Protein AF-R7ZSG3-F1 (afdb_monomer_lite)

Sequence (151 aa):
MLSLQQAIEIKESILAYLKATFTFQDKKVHQAFYDFITDPQDGMFKGPFISLRLPFVKANPEEAANTPLVIKPSWPPYDHQVKAWHRLSTRDKKPQPTLITTGTGSGKTEPFLYPILDYCYENRNRFGMKVIILYPMNALAKLLLSVRNNE

Secondary structure (DSSP, 8-state):
---HHHHHHHHHHHHHHHHHH---SSHHHHHHHHHHHH-TTTSS---------PPPPBPPHHHHHT-S-SS--SSPPBHHHHHHHHHH--SSSPPPP------TTS-SSHHHHHHHHHHHHHTTT-TT-------SSHHHHHHHHTS----

Organism: NCBI:txid1232681

pLDDT: mean 85.91, std 12.73, range [32.53, 96.5]

Radius of gyration: 25.38 Å; chains: 1; bounding box: 58×38×70 Å

InterPro domains:
  IPR011545 DEAD/DEAH-box helicase domain [PF00270] (79-142)
  IPR027417 P-loop containing nucleoside triphosphate hydrolase [G3DSA:3.40.50.300] (74-148)
  IPR027417 P-loop containing nucleoside triphosphate hydrolase [SSF52540] (27-141)

Structure (mmCIF, N/CA/C/O backbone):
data_AF-R7ZSG3-F1
#
_entry.id   AF-R7ZSG3-F1
#
loop_
_atom_site.group_PDB
_atom_site.id
_atom_site.type_symbol
_atom_site.label_atom_id
_atom_site.label_alt_id
_atom_site.label_comp_id
_atom_site.label_asym_id
_atom_site.label_entity_id
_atom_site.label_seq_id
_atom_site.pdbx_PDB_ins_code
_atom_site.Cartn_x
_atom_site.Cartn_y
_atom_site.Cartn_z
_atom_site.occupancy
_atom_site.B_iso_or_equiv
_atom_site.auth_seq_id
_atom_site.auth_comp_id
_atom_site.auth_asym_id
_atom_site.auth_atom_id
_atom_site.pdbx_PDB_model_num
ATOM 1 N N . MET A 1 1 ? -5.440 6.726 11.975 1.00 67.31 1 MET A N 1
ATOM 2 C CA . MET A 1 1 ? -5.527 6.191 13.349 1.00 67.31 1 MET A CA 1
ATOM 3 C C . MET A 1 1 ? -5.401 7.373 14.277 1.00 67.31 1 MET A C 1
ATOM 5 O O . MET A 1 1 ? -4.576 8.230 13.992 1.00 67.31 1 MET A O 1
ATOM 9 N N . LEU A 1 2 ? -6.246 7.448 15.297 1.00 78.81 2 LEU A N 1
ATOM 10 C CA . LEU A 1 2 ? -6.176 8.503 16.305 1.00 78.81 2 LEU A CA 1
ATOM 11 C C . LEU A 1 2 ? -5.040 8.185 17.279 1.00 78.81 2 LEU A C 1
ATOM 13 O O . LEU A 1 2 ? -4.752 7.008 17.515 1.00 78.81 2 LEU A O 1
ATOM 17 N N . SER A 1 3 ? -4.403 9.211 17.841 1.00 87.44 3 SER A N 1
ATOM 18 C CA . SER A 1 3 ? -3.554 8.999 19.013 1.00 87.44 3 SER A CA 1
ATOM 19 C C . SER A 1 3 ? -4.406 8.476 20.174 1.00 87.44 3 SER A C 1
ATOM 21 O O . SER A 1 3 ? -5.622 8.682 20.206 1.00 87.44 3 SER A O 1
ATOM 23 N N . LEU A 1 4 ? -3.781 7.804 21.145 1.00 86.94 4 LEU A N 1
ATOM 24 C CA . LEU A 1 4 ? -4.496 7.327 22.333 1.00 86.94 4 LEU A CA 1
ATOM 25 C C . LEU A 1 4 ? -5.225 8.481 23.039 1.00 86.94 4 LEU A C 1
ATOM 27 O O . LEU A 1 4 ? -6.386 8.341 23.407 1.00 86.94 4 LEU A O 1
ATOM 31 N N . GLN A 1 5 ? -4.566 9.638 23.130 1.00 88.56 5 GLN A N 1
ATOM 32 C CA . GLN A 1 5 ? -5.136 10.857 23.691 1.00 88.56 5 GLN A CA 1
ATOM 33 C C . GLN A 1 5 ? -6.383 11.315 22.923 1.00 88.56 5 GLN A C 1
ATOM 35 O O . GLN A 1 5 ? -7.434 11.513 23.520 1.00 88.56 5 GLN A O 1
ATOM 40 N N . GLN A 1 6 ? -6.303 11.396 21.591 1.00 89.25 6 GLN A N 1
ATOM 41 C CA . GLN A 1 6 ? -7.444 11.779 20.753 1.00 89.25 6 GLN A CA 1
ATOM 42 C C . GLN A 1 6 ? -8.605 10.786 20.863 1.00 89.25 6 GLN A C 1
ATOM 44 O O . GLN A 1 6 ? -9.767 11.183 20.842 1.00 89.25 6 GLN A O 1
ATOM 49 N N . ALA A 1 7 ? -8.312 9.488 20.973 1.00 89.06 7 ALA A N 1
ATOM 50 C CA . ALA A 1 7 ? -9.342 8.469 21.144 1.00 89.06 7 ALA A CA 1
ATOM 51 C C . ALA A 1 7 ? -10.090 8.637 22.479 1.00 89.06 7 ALA A C 1
ATOM 53 O O . ALA A 1 7 ? -11.312 8.487 22.515 1.00 89.06 7 ALA A O 1
ATOM 54 N N . ILE A 1 8 ? -9.370 8.981 23.552 1.00 89.25 8 ILE A N 1
ATOM 55 C CA . ILE A 1 8 ? -9.961 9.289 24.860 1.00 89.25 8 ILE A CA 1
ATOM 56 C C . ILE A 1 8 ? -10.795 10.574 24.777 1.00 89.25 8 ILE A C 1
ATOM 58 O O . ILE A 1 8 ? -11.954 10.569 25.180 1.00 89.25 8 ILE A O 1
ATOM 62 N N . GLU A 1 9 ? -10.261 11.644 24.188 1.00 91.44 9 GLU A N 1
ATOM 63 C CA . GLU A 1 9 ? -10.974 12.922 24.038 1.00 91.44 9 GLU A CA 1
ATOM 64 C C . GLU A 1 9 ? -12.269 12.782 23.229 1.00 91.44 9 GLU A C 1
ATOM 66 O O . GLU A 1 9 ? -13.303 13.329 23.609 1.00 91.44 9 GLU A O 1
ATOM 71 N N . ILE A 1 10 ? -12.249 12.005 22.143 1.00 91.06 10 ILE A N 1
ATOM 72 C CA . ILE A 1 10 ? -13.446 11.735 21.336 1.00 91.06 10 ILE A CA 1
ATOM 73 C C . ILE A 1 10 ? -14.475 10.937 22.137 1.00 91.06 10 ILE A C 1
ATOM 75 O O . ILE A 1 10 ? -15.663 11.249 22.071 1.00 91.06 10 ILE A O 1
ATOM 79 N N . LYS A 1 11 ? -14.044 9.937 22.916 1.00 90.19 11 LYS A N 1
ATOM 80 C CA . LYS A 1 11 ? -14.946 9.195 23.806 1.00 90.19 11 LYS A CA 1
ATOM 81 C C . LYS A 1 11 ? -15.642 10.143 24.788 1.00 90.19 11 LYS A C 1
ATOM 83 O O . LYS A 1 11 ? -16.868 10.115 24.877 1.00 90.19 11 LYS A O 1
ATOM 88 N N . GLU A 1 12 ? -14.880 10.985 25.483 1.00 90.56 12 GLU A N 1
ATOM 89 C CA . GLU A 1 12 ? -15.423 11.942 26.456 1.00 90.56 12 GLU A CA 1
ATOM 90 C C . GLU A 1 12 ? -16.340 12.977 25.791 1.00 90.56 12 GLU A C 1
ATOM 92 O O . GLU A 1 12 ? -17.409 13.294 26.313 1.00 90.56 12 GLU A O 1
ATOM 97 N N . SER A 1 13 ? -15.983 13.454 24.596 1.00 92.50 13 SER A N 1
ATOM 98 C CA . SER A 1 13 ? -16.808 14.386 23.824 1.00 92.50 13 SER A CA 1
ATOM 99 C C . SER A 1 13 ? -18.153 13.772 23.419 1.00 92.50 13 SER A C 1
ATOM 101 O O . SER A 1 13 ? -19.196 14.405 23.594 1.00 92.50 13 SER A O 1
ATOM 103 N N . ILE A 1 14 ? -18.157 12.521 22.942 1.00 92.50 14 ILE A N 1
ATOM 104 C CA . ILE A 1 14 ? -19.393 11.805 22.596 1.00 92.50 14 ILE A CA 1
ATOM 105 C C . ILE A 1 14 ? -20.234 11.556 23.856 1.00 92.50 14 ILE A C 1
ATOM 107 O O . ILE A 1 14 ? -21.448 11.750 23.821 1.00 92.50 14 ILE A O 1
ATOM 111 N N . LEU A 1 15 ? -19.611 11.181 24.979 1.00 90.62 15 LEU A N 1
ATOM 112 C CA . LEU A 1 15 ? -20.301 11.028 26.266 1.00 90.62 15 LEU A CA 1
ATOM 113 C C . LEU A 1 15 ? -20.975 12.327 26.712 1.00 90.62 15 LEU A C 1
ATOM 115 O O . LEU A 1 15 ? -22.159 12.321 27.054 1.00 90.62 15 LEU A O 1
ATOM 119 N N . ALA A 1 16 ? -20.250 13.446 26.668 1.00 89.81 16 ALA A N 1
ATOM 120 C CA . ALA A 1 16 ? -20.784 14.758 27.016 1.00 89.81 16 ALA A CA 1
ATOM 121 C C . ALA A 1 16 ? -21.942 15.164 26.092 1.00 89.81 16 ALA A C 1
ATOM 123 O O . ALA A 1 16 ? -22.969 15.652 26.568 1.00 89.81 16 ALA A O 1
ATOM 124 N N . TYR A 1 17 ? -21.814 14.907 24.787 1.00 92.50 17 TYR A N 1
ATOM 125 C CA . TYR A 1 17 ? -22.873 15.161 23.813 1.00 92.50 17 TYR A CA 1
ATOM 126 C C . TYR A 1 17 ? -24.134 14.337 24.100 1.00 92.50 17 TYR A C 1
ATOM 128 O O . TYR A 1 17 ? -25.231 14.895 24.145 1.00 92.50 17 TYR A O 1
ATOM 136 N N . LEU A 1 18 ? -23.999 13.030 24.348 1.00 91.25 18 LEU A N 1
ATOM 137 C CA . LEU A 1 18 ? -25.135 12.168 24.691 1.00 91.25 18 LEU A CA 1
ATOM 138 C C . LEU A 1 18 ? -25.806 12.623 25.987 1.00 91.25 18 LEU A C 1
ATOM 140 O O . LEU A 1 18 ? -27.033 12.687 26.050 1.00 91.25 18 LEU A O 1
ATOM 144 N N . LYS A 1 19 ? -25.012 13.012 26.990 1.00 85.62 19 LYS A N 1
ATOM 145 C CA . LYS A 1 19 ? -25.518 13.532 28.264 1.00 85.62 19 LYS A CA 1
ATOM 146 C C . LYS A 1 19 ? -26.294 14.843 28.101 1.00 85.62 19 LYS A C 1
ATOM 148 O O . LYS A 1 19 ? -27.294 15.039 28.783 1.00 85.62 19 LYS A O 1
ATOM 153 N N . ALA A 1 20 ? -25.842 15.732 27.218 1.00 88.81 20 ALA A N 1
ATOM 154 C CA . ALA A 1 20 ? -26.529 16.990 26.929 1.00 88.81 20 ALA A CA 1
ATOM 155 C C . ALA A 1 20 ? -27.779 16.795 26.053 1.00 88.81 20 ALA A C 1
ATOM 157 O O . ALA A 1 20 ? -28.754 17.528 26.200 1.00 88.81 20 ALA A O 1
ATOM 158 N N . THR A 1 21 ? -27.757 15.808 25.153 1.00 91.00 21 THR A N 1
ATOM 159 C CA . THR A 1 21 ? -28.852 15.533 24.210 1.00 91.00 21 THR A CA 1
ATOM 160 C C . THR A 1 21 ? -30.017 14.815 24.891 1.00 91.00 21 THR A C 1
ATOM 162 O O . THR A 1 21 ? -31.175 15.173 24.680 1.00 91.00 21 THR A O 1
ATOM 165 N N . PHE A 1 22 ? -29.728 13.826 25.740 1.00 87.12 22 PHE A N 1
ATOM 166 C CA . PHE A 1 22 ? -30.741 13.056 26.459 1.00 87.12 22 PHE A CA 1
ATOM 167 C C . PHE A 1 22 ? -30.919 13.591 27.882 1.00 87.12 22 PHE A C 1
ATOM 169 O O . PHE A 1 22 ? -30.262 13.160 28.832 1.00 87.12 22 PHE A O 1
ATOM 176 N N . THR A 1 23 ? -31.840 14.544 28.030 1.00 83.75 23 THR A N 1
ATOM 177 C CA . THR A 1 23 ? -32.248 15.066 29.337 1.00 83.75 23 THR A CA 1
ATOM 178 C C . THR A 1 23 ? -33.440 14.269 29.870 1.00 83.75 23 THR A C 1
ATOM 180 O O . THR A 1 23 ? -34.480 14.164 29.226 1.00 83.75 23 THR A O 1
ATOM 183 N N . PHE A 1 24 ? -33.292 13.686 31.060 1.00 87.69 24 PHE A N 1
ATOM 184 C CA . PHE A 1 24 ? -34.357 12.943 31.736 1.00 87.69 24 PHE A CA 1
ATOM 185 C C . PHE A 1 24 ? -34.813 13.721 32.971 1.00 87.69 24 PHE A C 1
ATOM 187 O O . PHE A 1 24 ? -33.983 14.189 33.748 1.00 87.69 24 PHE A O 1
ATOM 194 N N . GLN A 1 25 ? -36.129 13.850 33.164 1.00 85.00 25 GLN A N 1
ATOM 195 C CA . GLN A 1 25 ? -36.690 14.464 34.376 1.00 85.00 25 GLN A CA 1
ATOM 196 C C . GLN A 1 25 ? -36.475 13.577 35.612 1.00 85.00 25 GLN A C 1
ATOM 198 O O . GLN A 1 25 ? -36.237 14.082 36.708 1.00 85.00 25 GLN A O 1
ATOM 203 N N . ASP A 1 26 ? -36.526 12.252 35.432 1.00 91.88 26 ASP A N 1
ATOM 204 C CA . ASP A 1 26 ? -36.250 11.283 36.489 1.00 91.88 26 ASP A CA 1
ATOM 205 C C . ASP A 1 26 ? -34.741 11.017 36.605 1.00 91.88 26 ASP A C 1
ATOM 207 O O . ASP A 1 26 ? -34.090 10.522 35.679 1.00 91.88 26 ASP A O 1
ATOM 211 N N . LYS A 1 27 ? -34.195 11.298 37.793 1.00 88.88 27 LYS A N 1
ATOM 212 C CA . LYS A 1 27 ? -32.792 11.042 38.137 1.00 88.88 27 LYS A CA 1
ATOM 213 C C . LYS A 1 27 ? -32.417 9.562 38.031 1.00 88.88 27 LYS A C 1
ATOM 215 O O . LYS A 1 27 ? -31.284 9.263 37.662 1.00 88.88 27 LYS A O 1
ATOM 220 N N . LYS A 1 28 ? -33.337 8.639 38.329 1.00 92.81 28 LYS A N 1
ATOM 221 C CA . LYS A 1 28 ? -33.085 7.192 38.239 1.00 92.81 28 LYS A CA 1
ATOM 222 C C . LYS A 1 28 ? -32.895 6.751 36.794 1.00 92.81 28 LYS A C 1
ATOM 224 O O . LYS A 1 28 ? -31.986 5.981 36.511 1.00 92.81 28 LYS A O 1
ATOM 229 N N . VAL A 1 29 ? -33.714 7.278 35.885 1.00 91.06 29 VAL A N 1
ATOM 230 C CA . VAL A 1 29 ? -33.612 6.979 34.450 1.00 91.06 29 VAL A CA 1
ATOM 231 C C . VAL A 1 29 ? -32.334 7.581 33.868 1.00 91.06 29 VAL A C 1
ATOM 233 O O . VAL A 1 29 ? -31.636 6.904 33.119 1.00 91.06 29 VAL A O 1
ATOM 236 N N . HIS A 1 30 ? -31.979 8.808 34.270 1.00 89.62 30 HIS A N 1
ATOM 237 C CA . HIS A 1 30 ? -30.709 9.425 33.877 1.00 89.62 30 HIS A CA 1
ATOM 238 C C . HIS A 1 30 ? -29.505 8.569 34.282 1.00 89.62 30 HIS A C 1
ATOM 240 O O . HIS A 1 30 ? -28.620 8.326 33.463 1.00 89.62 30 HIS A O 1
ATOM 246 N N . GLN A 1 31 ? -29.490 8.090 35.530 1.00 90.19 31 GLN A N 1
ATOM 247 C CA . GLN A 1 31 ? -28.402 7.260 36.033 1.00 90.19 31 GLN A CA 1
ATOM 248 C C . GLN A 1 31 ? -28.348 5.910 35.310 1.00 90.19 31 GLN A C 1
ATOM 250 O O . GLN A 1 31 ? -27.291 5.538 34.819 1.00 90.19 31 GLN A O 1
ATOM 255 N N . ALA A 1 32 ? -29.488 5.231 35.145 1.00 91.44 32 ALA A N 1
ATOM 256 C CA . ALA A 1 32 ? -29.549 3.947 34.447 1.00 91.44 32 ALA A CA 1
ATOM 257 C C . ALA A 1 32 ? -29.082 4.046 32.983 1.00 91.44 32 ALA A C 1
ATOM 259 O O . ALA A 1 32 ? -28.369 3.168 32.500 1.00 91.44 32 ALA A O 1
ATOM 260 N N . PHE A 1 33 ? -29.441 5.126 32.280 1.00 91.12 33 PHE A N 1
ATOM 261 C CA . PHE A 1 33 ? -28.946 5.388 30.928 1.00 91.12 33 PHE A CA 1
ATOM 262 C C . PHE A 1 33 ? -27.427 5.596 30.910 1.00 91.12 33 PHE A C 1
ATOM 264 O O . PHE A 1 33 ? -26.742 5.040 30.053 1.00 91.12 33 PHE A O 1
ATOM 271 N N . TYR A 1 34 ? -26.900 6.377 31.856 1.00 88.88 34 TYR A N 1
ATOM 272 C CA . TYR A 1 34 ? -25.468 6.647 31.939 1.00 88.88 34 TYR A CA 1
ATOM 273 C C . TYR A 1 34 ? -24.657 5.387 32.276 1.00 88.88 34 TYR A C 1
ATOM 275 O O . TYR A 1 34 ? -23.634 5.117 31.641 1.00 88.88 34 TYR A O 1
ATOM 283 N N . ASP A 1 35 ? -25.140 4.584 33.221 1.00 90.94 35 ASP A N 1
ATOM 284 C CA . ASP A 1 35 ? -24.514 3.319 33.604 1.00 90.94 35 ASP A CA 1
ATOM 285 C C . ASP A 1 35 ? -24.515 2.342 32.419 1.00 90.94 35 ASP A C 1
ATOM 287 O O . ASP A 1 35 ? -23.491 1.734 32.125 1.00 90.94 35 ASP A O 1
ATOM 291 N N . PHE A 1 36 ? -25.610 2.281 31.653 1.00 91.56 36 PHE A N 1
ATOM 292 C CA . PHE A 1 36 ? -25.691 1.450 30.451 1.00 91.56 36 PHE A CA 1
ATOM 293 C C . PHE A 1 36 ? -24.677 1.858 29.370 1.00 91.56 36 PHE A C 1
ATOM 295 O O . PHE A 1 36 ? -23.955 1.012 28.849 1.00 91.56 36 PHE A O 1
ATOM 302 N N . ILE A 1 37 ? -24.577 3.147 29.017 1.00 91.75 37 ILE A N 1
ATOM 303 C CA . ILE A 1 37 ? -23.652 3.582 27.951 1.00 91.75 37 ILE A CA 1
ATOM 304 C C . ILE A 1 37 ? -22.178 3.457 28.358 1.00 91.75 37 ILE A C 1
ATOM 306 O O . ILE A 1 37 ? -21.322 3.288 27.482 1.00 91.75 37 ILE A O 1
ATOM 310 N N . THR A 1 38 ? -21.881 3.556 29.659 1.00 90.06 38 THR A N 1
ATOM 311 C CA . THR A 1 38 ? -20.518 3.470 30.207 1.00 90.06 38 THR A CA 1
ATOM 312 C C . THR A 1 38 ? -20.126 2.072 30.672 1.00 90.06 38 THR A C 1
ATOM 314 O O . THR A 1 38 ? -18.964 1.885 31.043 1.00 90.06 38 THR A O 1
ATOM 317 N N . ASP A 1 39 ? -21.039 1.100 30.603 1.00 91.12 39 ASP A N 1
ATOM 318 C CA . ASP A 1 39 ? -20.775 -0.267 31.031 1.00 91.12 39 ASP A CA 1
ATOM 319 C C . ASP A 1 39 ? -19.521 -0.841 30.323 1.00 91.12 39 ASP A C 1
ATOM 321 O O . ASP A 1 39 ? -19.430 -0.809 29.088 1.00 91.12 39 ASP A O 1
ATOM 325 N N . PRO A 1 40 ? -18.525 -1.356 31.071 1.00 84.94 40 PRO A N 1
ATOM 326 C CA . PRO A 1 40 ? -17.279 -1.850 30.486 1.00 84.94 40 PRO A CA 1
ATOM 327 C C . PRO A 1 40 ? -17.442 -3.049 29.540 1.00 84.94 40 PRO A C 1
ATOM 329 O O . PRO A 1 40 ? -16.597 -3.239 28.663 1.00 84.94 40 PRO A O 1
ATOM 332 N N . GLN A 1 41 ? -18.479 -3.873 29.721 1.00 84.38 41 GLN A N 1
ATOM 333 C CA . GLN A 1 41 ? -18.689 -5.111 28.965 1.00 84.38 41 GLN A CA 1
ATOM 334 C C . GLN A 1 41 ? -19.748 -4.974 27.879 1.00 84.38 41 GLN A C 1
ATOM 336 O O . GLN A 1 41 ? -19.492 -5.386 26.748 1.00 84.38 41 GLN A O 1
ATOM 341 N N . ASP A 1 42 ? -20.873 -4.331 28.173 1.00 86.56 42 ASP A N 1
ATOM 342 C CA . ASP A 1 42 ? -22.056 -4.207 27.316 1.00 86.56 42 ASP A CA 1
ATOM 343 C C . ASP A 1 42 ? -22.305 -2.772 26.836 1.00 86.56 42 ASP A C 1
ATOM 345 O O . ASP A 1 42 ? -23.050 -2.561 25.879 1.00 86.56 42 ASP A O 1
ATOM 349 N N . GLY A 1 43 ? -21.584 -1.795 27.385 1.00 86.69 43 GLY A N 1
ATOM 350 C CA . GLY A 1 43 ? -21.751 -0.387 27.044 1.00 86.69 43 GLY A CA 1
ATOM 351 C C . GLY A 1 43 ? -21.231 -0.012 25.660 1.00 86.69 43 GLY A C 1
ATOM 352 O O . GLY A 1 43 ? -20.622 -0.810 24.934 1.00 86.69 43 GLY A O 1
ATOM 353 N N . MET A 1 44 ? -21.470 1.243 25.279 1.00 88.94 44 MET A N 1
ATOM 354 C CA . MET A 1 44 ? -21.234 1.734 23.918 1.00 88.94 44 MET A CA 1
ATOM 355 C C . MET A 1 44 ? -19.740 1.809 23.565 1.00 88.94 44 MET A C 1
ATOM 357 O O . MET A 1 44 ? -19.361 1.678 22.400 1.00 88.94 44 MET A O 1
ATOM 361 N N . PHE A 1 45 ? -18.874 2.005 24.563 1.00 88.38 45 PHE A N 1
ATOM 362 C CA . PHE A 1 45 ? -17.440 2.210 24.365 1.00 88.38 45 PHE A CA 1
ATOM 363 C C . PHE A 1 45 ? -16.626 1.017 24.867 1.00 88.38 45 PHE A C 1
ATOM 365 O O . PHE A 1 45 ? -16.351 0.905 26.056 1.00 88.38 45 PHE A O 1
ATOM 372 N N . LYS A 1 46 ? -16.128 0.180 23.951 1.00 83.50 46 LYS A N 1
ATOM 373 C CA . LYS A 1 46 ? -15.257 -0.969 24.284 1.00 83.50 46 LYS A CA 1
ATOM 374 C C . LYS A 1 46 ? -13.780 -0.605 24.520 1.00 83.50 46 LYS A C 1
ATOM 376 O O . LYS A 1 46 ? -12.956 -1.475 24.773 1.00 83.50 46 LYS A O 1
ATOM 381 N N . GLY A 1 47 ? -13.443 0.683 24.446 1.00 75.69 47 GLY A N 1
ATOM 382 C CA . GLY A 1 47 ? -12.088 1.199 24.639 1.00 75.69 47 GLY A CA 1
ATOM 383 C C . GLY A 1 47 ? -11.305 1.410 23.336 1.00 75.69 47 GLY A C 1
ATOM 384 O O . GLY A 1 47 ? -11.759 1.041 22.249 1.00 75.69 47 GLY A O 1
ATOM 385 N N . PRO A 1 48 ? -10.136 2.067 23.424 1.00 79.50 48 PRO A N 1
ATOM 386 C CA . PRO A 1 48 ? -9.297 2.314 22.264 1.00 79.50 48 PRO A CA 1
ATOM 387 C C . PRO A 1 48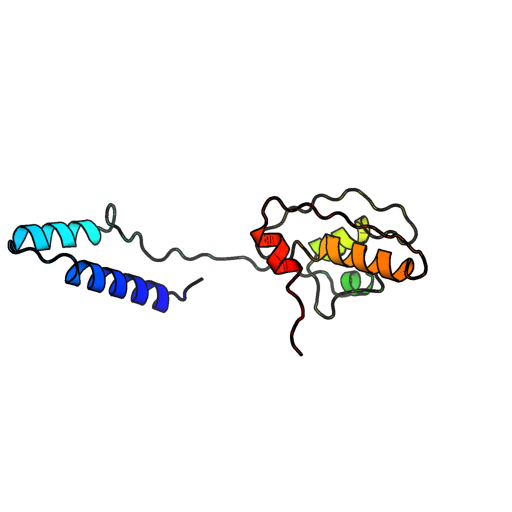 ? -8.577 1.026 21.853 1.00 79.50 48 PRO A C 1
ATOM 389 O O . PRO A 1 48 ? -7.688 0.540 22.549 1.00 79.50 48 PRO A O 1
ATOM 392 N N . PHE A 1 49 ? -8.929 0.481 20.690 1.00 82.06 49 PHE A N 1
ATOM 393 C CA . PHE A 1 49 ? -8.175 -0.621 20.098 1.00 82.06 49 PHE A CA 1
ATOM 394 C C . PHE A 1 49 ? -6.847 -0.108 19.539 1.00 82.06 49 PHE A C 1
ATOM 396 O O . PHE A 1 49 ? -6.814 0.775 18.676 1.00 82.06 49 PHE A O 1
ATOM 403 N N . ILE A 1 50 ? -5.740 -0.685 20.005 1.00 81.12 50 ILE A N 1
ATOM 404 C CA . ILE A 1 50 ? -4.409 -0.384 19.480 1.00 81.12 50 ILE A CA 1
ATOM 405 C C . ILE A 1 50 ? -4.193 -1.225 18.224 1.00 81.12 50 ILE A C 1
ATOM 407 O O . ILE A 1 50 ? -4.188 -2.453 18.269 1.00 81.12 50 ILE A O 1
ATOM 411 N N . SER A 1 51 ? -3.987 -0.561 17.089 1.00 78.25 51 SER A N 1
ATOM 412 C CA . SER A 1 51 ? -3.583 -1.232 15.856 1.00 78.25 51 SER A CA 1
ATOM 413 C C . SER A 1 51 ? -2.076 -1.092 15.678 1.00 78.25 51 SER A C 1
ATOM 415 O O . SER A 1 51 ? -1.574 -0.026 15.326 1.00 78.25 51 SER A O 1
ATOM 417 N N . LEU A 1 52 ? -1.353 -2.185 15.913 1.00 80.19 52 LEU A N 1
ATOM 418 C CA . LEU A 1 52 ? 0.061 -2.293 15.571 1.00 80.19 52 LEU A CA 1
ATOM 419 C C . LEU A 1 52 ? 0.174 -2.788 14.129 1.00 80.19 52 LEU A C 1
ATOM 421 O O . LEU A 1 52 ? -0.336 -3.854 13.785 1.00 80.19 52 LEU A O 1
ATOM 425 N N . ARG A 1 53 ? 0.830 -2.007 13.267 1.00 73.56 53 ARG A N 1
ATOM 426 C CA . ARG A 1 53 ? 1.174 -2.436 11.908 1.00 73.56 53 ARG A CA 1
ATOM 427 C C . ARG A 1 53 ? 2.673 -2.636 11.826 1.00 73.56 53 ARG A C 1
ATOM 429 O O . ARG A 1 53 ? 3.431 -1.712 12.103 1.00 73.56 53 ARG A O 1
ATOM 436 N N . LEU A 1 54 ? 3.087 -3.830 11.419 1.00 77.50 54 LEU A N 1
ATOM 437 C CA . LEU A 1 54 ? 4.480 -4.066 11.072 1.00 77.50 54 LEU A CA 1
ATOM 438 C C . LEU A 1 54 ? 4.815 -3.286 9.793 1.00 77.50 54 LEU A C 1
ATOM 440 O O . LEU A 1 54 ? 3.993 -3.258 8.868 1.00 77.50 54 LEU A O 1
ATOM 444 N N . PRO A 1 55 ? 5.993 -2.643 9.724 1.00 82.44 55 PRO A N 1
ATOM 445 C CA . PRO A 1 55 ? 6.433 -1.997 8.500 1.00 82.44 55 PRO A CA 1
ATOM 446 C C . PRO A 1 55 ? 6.590 -3.042 7.392 1.00 82.44 55 PRO A C 1
ATOM 448 O O . PRO A 1 55 ? 7.019 -4.171 7.631 1.00 82.44 55 PRO A O 1
ATOM 451 N N . PHE A 1 56 ? 6.251 -2.662 6.162 1.00 87.62 56 PHE A N 1
ATOM 452 C CA . PHE A 1 56 ? 6.490 -3.520 5.005 1.00 87.62 56 PHE A CA 1
ATOM 453 C C . PHE A 1 56 ? 7.994 -3.673 4.750 1.00 87.62 56 PHE A C 1
ATOM 455 O O . PHE A 1 56 ? 8.775 -2.744 4.966 1.00 87.62 56 PHE A O 1
ATOM 462 N N . VAL A 1 57 ? 8.389 -4.848 4.255 1.00 90.19 57 VAL A N 1
ATOM 463 C CA . VAL A 1 57 ? 9.785 -5.167 3.939 1.00 90.19 57 VAL A CA 1
ATOM 464 C C . VAL A 1 57 ? 10.260 -4.283 2.785 1.00 90.19 57 VAL A C 1
ATOM 466 O O . VAL A 1 57 ? 9.693 -4.316 1.689 1.00 90.19 57 VAL A O 1
ATOM 469 N N . LYS A 1 58 ? 11.284 -3.466 3.043 1.00 92.62 58 LYS A N 1
ATOM 470 C CA . LYS A 1 58 ? 11.970 -2.678 2.011 1.00 92.62 58 LYS A CA 1
ATOM 471 C C . LYS A 1 58 ? 12.776 -3.612 1.112 1.00 92.62 58 LYS A C 1
ATOM 473 O O . LYS A 1 58 ? 13.307 -4.607 1.598 1.00 92.62 58 LYS A O 1
ATOM 478 N N . ALA A 1 59 ? 12.858 -3.294 -0.174 1.00 92.44 59 ALA A N 1
ATOM 479 C CA . ALA A 1 59 ? 13.725 -4.035 -1.079 1.00 92.44 59 ALA A CA 1
ATOM 480 C C . ALA A 1 59 ? 15.198 -3.843 -0.691 1.00 92.44 59 ALA A C 1
ATOM 482 O O . ALA A 1 59 ? 15.571 -2.799 -0.141 1.00 92.44 59 ALA A O 1
ATOM 483 N N . ASN A 1 60 ? 16.034 -4.830 -1.010 1.00 92.44 60 ASN A N 1
ATOM 484 C CA . ASN A 1 60 ? 17.481 -4.662 -0.942 1.00 92.44 60 ASN A CA 1
ATOM 485 C C . ASN A 1 60 ? 17.892 -3.487 -1.863 1.00 92.44 60 ASN A C 1
ATOM 487 O O . ASN A 1 60 ? 17.440 -3.452 -3.011 1.00 92.44 60 ASN A O 1
ATOM 491 N N . PRO A 1 61 ? 18.721 -2.524 -1.403 1.00 89.56 61 PRO A N 1
ATOM 492 C CA . PRO A 1 61 ? 19.210 -1.427 -2.239 1.00 89.56 61 PRO A CA 1
ATOM 493 C C . PRO A 1 61 ? 19.814 -1.873 -3.576 1.00 89.56 61 PRO A C 1
ATOM 495 O O . PRO A 1 61 ? 19.600 -1.204 -4.585 1.00 89.56 61 PRO A O 1
ATOM 498 N N . GLU A 1 62 ? 20.520 -3.005 -3.603 1.00 89.75 62 GLU A N 1
ATOM 499 C CA . GLU A 1 62 ? 21.115 -3.547 -4.830 1.00 89.75 62 GLU A CA 1
ATOM 500 C C . GLU A 1 62 ? 20.044 -4.028 -5.820 1.00 89.75 62 GLU A C 1
ATOM 502 O O . GLU A 1 62 ? 20.068 -3.669 -6.995 1.00 89.75 62 GLU A O 1
ATOM 507 N N . GLU A 1 63 ? 19.046 -4.774 -5.342 1.00 87.62 63 GLU A N 1
ATOM 508 C CA . GLU A 1 63 ? 17.925 -5.230 -6.172 1.00 87.62 63 GLU A CA 1
ATOM 509 C C . GLU A 1 63 ? 17.075 -4.053 -6.664 1.00 87.62 63 GLU A C 1
ATOM 511 O O . GLU A 1 63 ? 16.661 -4.023 -7.821 1.00 87.62 63 GLU A O 1
ATOM 516 N N . ALA A 1 64 ? 16.849 -3.048 -5.813 1.00 88.00 64 ALA A N 1
ATOM 517 C CA . ALA A 1 64 ? 16.142 -1.824 -6.184 1.00 88.00 64 ALA A CA 1
ATOM 518 C C . ALA A 1 64 ? 16.898 -1.020 -7.260 1.00 88.00 64 ALA A C 1
ATOM 520 O O . ALA A 1 64 ? 16.277 -0.440 -8.161 1.00 88.00 64 ALA A O 1
ATOM 521 N N . ALA A 1 65 ? 18.232 -0.993 -7.192 1.00 87.25 65 ALA A N 1
ATOM 522 C CA . ALA A 1 65 ? 19.072 -0.370 -8.208 1.00 87.25 65 ALA A CA 1
ATOM 523 C C . ALA A 1 65 ? 19.009 -1.134 -9.540 1.00 87.25 65 ALA A C 1
ATOM 525 O O . ALA A 1 65 ? 18.822 -0.500 -10.581 1.00 87.25 65 ALA A O 1
ATOM 526 N N . ASN A 1 66 ? 19.064 -2.469 -9.485 1.00 88.94 66 ASN A N 1
ATOM 527 C CA . ASN A 1 66 ? 19.076 -3.387 -10.631 1.00 88.94 66 ASN A CA 1
ATOM 528 C C . ASN A 1 66 ? 17.672 -3.733 -11.166 1.00 88.94 66 ASN A C 1
ATOM 530 O O . ASN A 1 66 ? 17.440 -4.804 -11.734 1.00 88.94 66 ASN A O 1
ATOM 534 N N . THR A 1 67 ? 16.714 -2.821 -11.000 1.00 90.56 67 THR A N 1
ATOM 535 C CA . THR A 1 67 ? 15.355 -2.998 -11.516 1.00 90.56 67 THR A CA 1
ATOM 536 C C . THR A 1 67 ? 15.328 -2.920 -13.045 1.00 90.56 67 THR A C 1
ATOM 538 O O . THR A 1 67 ? 16.036 -2.110 -13.642 1.00 90.56 67 THR A O 1
ATOM 541 N N . PRO A 1 68 ? 14.476 -3.711 -13.722 1.00 91.81 68 PRO A N 1
ATOM 542 C CA . PRO A 1 68 ? 14.445 -3.779 -15.184 1.00 91.81 68 PRO A CA 1
ATOM 543 C C . PRO A 1 68 ? 13.643 -2.628 -15.819 1.00 91.81 68 PRO A C 1
ATOM 545 O O . PRO A 1 68 ? 13.126 -2.794 -16.922 1.00 91.81 68 PRO A O 1
ATOM 548 N N . LEU A 1 69 ? 13.481 -1.500 -15.117 1.00 92.81 69 LEU A N 1
ATOM 549 C CA . LEU A 1 69 ? 12.657 -0.354 -15.513 1.00 92.81 69 LEU A CA 1
ATOM 550 C C . LEU A 1 69 ? 13.532 0.904 -15.649 1.00 92.81 69 LEU A C 1
ATOM 552 O O . LEU A 1 69 ? 14.412 1.139 -14.824 1.00 92.81 69 LEU A O 1
ATOM 556 N N . VAL A 1 70 ? 13.294 1.718 -16.681 1.00 92.19 70 VAL A N 1
ATOM 557 C CA . VAL A 1 70 ? 13.873 3.069 -16.836 1.00 92.19 70 VAL A CA 1
ATOM 558 C C . VAL A 1 70 ? 13.046 4.045 -16.016 1.00 92.19 70 VAL A C 1
ATOM 560 O O . VAL A 1 70 ? 13.605 4.836 -15.255 1.00 92.19 70 VAL A O 1
ATOM 563 N N . ILE A 1 71 ? 11.716 3.965 -16.120 1.00 91.19 71 ILE A N 1
ATOM 564 C CA . ILE A 1 71 ? 10.826 4.734 -15.250 1.00 91.19 71 ILE A CA 1
ATOM 565 C C . ILE A 1 71 ? 10.698 4.003 -13.915 1.00 91.19 71 ILE A C 1
ATOM 567 O O . ILE A 1 71 ? 10.039 2.969 -13.814 1.00 91.19 71 ILE A O 1
ATOM 571 N N . LYS A 1 72 ? 11.311 4.570 -12.875 1.00 88.19 72 LYS A N 1
ATOM 572 C CA . LYS A 1 72 ? 11.306 4.031 -11.509 1.00 88.19 72 LYS A CA 1
ATOM 573 C C . LYS A 1 72 ? 11.049 5.128 -10.466 1.00 88.19 72 LYS A C 1
ATOM 575 O O . LYS A 1 72 ? 11.274 6.303 -10.765 1.00 88.19 72 LYS A O 1
ATOM 580 N N . PRO A 1 73 ? 10.540 4.788 -9.266 1.00 89.06 73 PRO A N 1
ATOM 581 C CA . PRO A 1 73 ? 10.321 5.774 -8.211 1.00 89.06 73 PRO A CA 1
ATOM 582 C C . PRO A 1 73 ? 11.629 6.415 -7.744 1.00 89.06 73 PRO A C 1
ATOM 584 O O . PRO A 1 73 ? 12.686 5.788 -7.767 1.00 89.06 73 PRO A O 1
ATOM 587 N N . SER A 1 74 ? 11.535 7.653 -7.254 1.00 88.88 74 SER A N 1
ATOM 588 C CA . SER A 1 74 ? 12.646 8.343 -6.585 1.00 88.88 74 SER A CA 1
ATOM 589 C C . SER A 1 74 ? 12.827 7.919 -5.122 1.00 88.88 74 SER A C 1
ATOM 591 O O . SER A 1 74 ? 13.824 8.270 -4.498 1.00 88.88 74 SER A O 1
ATOM 593 N N . TRP A 1 75 ? 11.872 7.172 -4.564 1.00 89.69 75 TRP A N 1
ATOM 594 C CA . TRP A 1 75 ? 11.910 6.656 -3.199 1.00 89.69 75 TRP A CA 1
ATOM 595 C C . TRP A 1 75 ? 12.287 5.167 -3.157 1.00 89.69 75 TRP A C 1
ATOM 597 O O . TRP A 1 75 ? 12.052 4.446 -4.131 1.00 89.69 75 TRP A O 1
ATOM 607 N N . PRO A 1 76 ? 12.823 4.670 -2.022 1.00 90.88 76 PRO A N 1
ATOM 608 C CA . PRO A 1 76 ? 13.135 3.254 -1.861 1.00 90.88 76 PRO A CA 1
ATOM 609 C C . PRO A 1 76 ? 11.871 2.386 -1.970 1.00 90.88 76 PRO A C 1
ATOM 611 O O . PRO A 1 76 ? 10.927 2.602 -1.201 1.00 90.88 76 PRO A O 1
ATOM 614 N N . PRO A 1 77 ? 11.834 1.403 -2.882 1.00 94.38 77 PRO A N 1
ATOM 615 C CA . PRO A 1 77 ? 10.670 0.550 -3.053 1.00 94.38 77 PRO A CA 1
ATOM 616 C C . PRO A 1 77 ? 10.585 -0.552 -1.997 1.00 94.38 77 PRO A C 1
ATOM 618 O O . PRO A 1 77 ? 11.564 -0.912 -1.334 1.00 94.38 77 PRO A O 1
ATOM 621 N N . TYR A 1 78 ? 9.396 -1.134 -1.872 1.00 95.06 78 TYR A N 1
ATOM 622 C CA . TYR A 1 78 ? 9.213 -2.358 -1.099 1.00 95.06 78 TYR A CA 1
ATOM 623 C C . TYR A 1 78 ? 9.628 -3.594 -1.900 1.00 95.06 78 TYR A C 1
ATOM 625 O O . TYR A 1 78 ? 9.529 -3.626 -3.126 1.00 95.06 78 TYR A O 1
ATOM 633 N N . ASP A 1 79 ? 10.023 -4.647 -1.189 1.00 94.62 79 ASP A N 1
ATOM 634 C CA . ASP A 1 79 ? 10.472 -5.920 -1.764 1.00 94.62 79 ASP A CA 1
ATOM 635 C C . ASP A 1 79 ? 9.444 -6.509 -2.752 1.00 94.62 79 ASP A C 1
ATOM 637 O O . ASP A 1 79 ? 9.769 -6.870 -3.883 1.00 94.62 79 ASP A O 1
ATOM 641 N N . HIS A 1 80 ? 8.160 -6.496 -2.379 1.00 95.00 80 HIS A N 1
ATOM 642 C CA . HIS A 1 80 ? 7.084 -6.986 -3.244 1.00 95.00 80 HIS A CA 1
ATOM 643 C C . HIS A 1 80 ? 6.919 -6.175 -4.542 1.00 95.00 80 HIS A C 1
ATOM 645 O O . HIS A 1 80 ? 6.467 -6.728 -5.545 1.00 95.00 80 HIS A O 1
ATOM 651 N N . GLN A 1 81 ? 7.271 -4.883 -4.537 1.00 96.00 81 GLN A N 1
ATOM 652 C CA . GLN A 1 81 ? 7.205 -4.022 -5.722 1.00 96.00 81 GLN A CA 1
ATOM 653 C C . GLN A 1 81 ? 8.313 -4.404 -6.700 1.00 96.00 81 GLN A C 1
ATOM 655 O O . GLN A 1 81 ? 8.023 -4.684 -7.860 1.00 96.00 81 GLN A O 1
ATOM 660 N N . VAL A 1 82 ? 9.552 -4.531 -6.213 1.00 95.81 82 VAL A N 1
ATOM 661 C CA . VAL A 1 82 ? 10.708 -4.950 -7.025 1.00 95.81 82 VAL A CA 1
ATOM 662 C C . VAL A 1 82 ? 10.483 -6.335 -7.631 1.00 95.81 82 VAL A C 1
ATOM 664 O O . VAL A 1 82 ? 10.620 -6.511 -8.844 1.00 95.81 82 VAL A O 1
ATOM 667 N N . LYS A 1 83 ? 10.021 -7.302 -6.830 1.00 95.06 83 LYS A N 1
ATOM 668 C CA . LYS A 1 83 ? 9.663 -8.646 -7.318 1.00 95.06 83 LYS A CA 1
ATOM 669 C C . LYS A 1 83 ? 8.605 -8.602 -8.421 1.00 95.06 83 LYS A C 1
ATOM 671 O O . LYS A 1 83 ? 8.72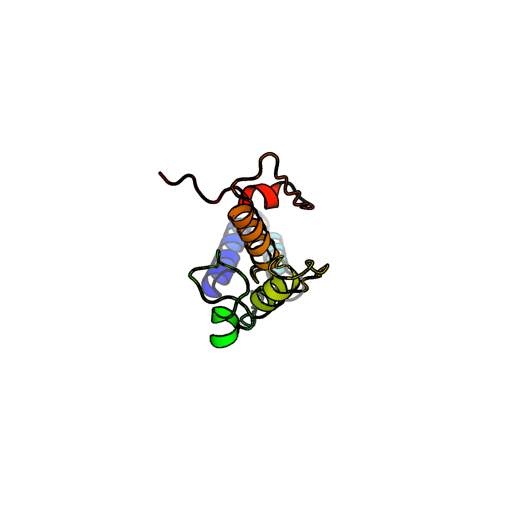9 -9.308 -9.423 1.00 95.06 83 LYS A O 1
ATOM 676 N N . ALA A 1 84 ? 7.578 -7.767 -8.266 1.00 96.12 84 ALA A N 1
ATOM 677 C CA . ALA A 1 84 ? 6.552 -7.601 -9.287 1.00 96.12 84 ALA A CA 1
ATOM 678 C C . ALA A 1 84 ? 7.112 -6.962 -10.565 1.00 96.12 84 ALA A C 1
ATOM 680 O O . ALA A 1 84 ? 6.811 -7.447 -11.653 1.00 96.12 84 ALA A O 1
ATOM 681 N N . TRP A 1 85 ? 7.973 -5.949 -10.459 1.00 96.25 85 TRP A N 1
ATOM 682 C CA . TRP A 1 85 ? 8.604 -5.309 -11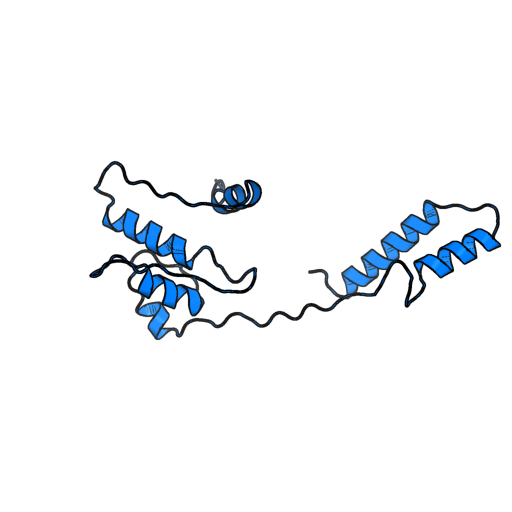.616 1.00 96.25 85 TRP A CA 1
ATOM 683 C C . TRP A 1 85 ? 9.479 -6.271 -12.409 1.00 96.25 85 TRP A C 1
ATOM 685 O O . TRP A 1 85 ? 9.397 -6.293 -13.636 1.00 96.25 85 TRP A O 1
ATOM 695 N N . HIS A 1 86 ? 10.237 -7.139 -11.732 1.00 94.69 86 HIS A N 1
ATOM 696 C CA . HIS A 1 86 ? 10.956 -8.207 -12.419 1.00 94.69 86 HIS A CA 1
ATOM 697 C C . HIS A 1 86 ? 10.014 -9.131 -13.183 1.00 94.69 86 HIS A C 1
ATOM 699 O O . HIS A 1 86 ? 10.357 -9.544 -14.282 1.00 94.69 86 HIS A O 1
ATOM 705 N N . ARG A 1 87 ? 8.830 -9.462 -12.667 1.00 95.81 87 ARG A N 1
ATOM 706 C CA . ARG A 1 87 ? 7.888 -10.358 -13.361 1.00 95.81 87 ARG A CA 1
ATOM 707 C C . ARG A 1 87 ? 7.118 -9.681 -14.494 1.00 95.81 87 ARG A C 1
ATOM 709 O O . ARG A 1 87 ? 6.866 -10.320 -15.514 1.00 95.81 87 ARG A O 1
ATOM 716 N N . LEU A 1 88 ? 6.731 -8.425 -14.294 1.00 96.25 88 LEU A N 1
ATOM 717 C CA . LEU A 1 88 ? 5.840 -7.664 -15.171 1.00 96.25 88 LEU A CA 1
ATOM 718 C C . LEU A 1 88 ? 6.576 -6.842 -16.231 1.00 96.25 88 LEU A C 1
ATOM 720 O O . LEU A 1 88 ? 5.933 -6.386 -17.172 1.00 96.25 88 LEU A O 1
ATOM 724 N N . SER A 1 89 ? 7.892 -6.650 -16.101 1.00 94.19 89 SER A N 1
ATOM 725 C CA . SER A 1 89 ? 8.676 -5.974 -17.133 1.00 94.19 89 SER A CA 1
ATOM 726 C C . SER A 1 89 ? 8.598 -6.725 -18.462 1.00 94.19 89 SER A C 1
ATOM 728 O O . SER A 1 89 ? 8.647 -7.957 -18.521 1.00 94.19 89 SER A O 1
ATOM 730 N N . THR A 1 90 ? 8.474 -5.943 -19.528 1.00 91.56 90 THR A N 1
ATOM 731 C CA . THR A 1 90 ? 8.458 -6.389 -20.923 1.00 91.56 90 THR A CA 1
ATOM 732 C C . THR A 1 90 ? 9.834 -6.304 -21.577 1.00 91.56 90 THR A C 1
ATOM 734 O O . THR A 1 90 ? 9.951 -6.582 -22.770 1.00 91.56 90 THR A O 1
ATOM 737 N N . ARG A 1 91 ? 10.866 -5.869 -20.843 1.00 87.00 91 ARG A N 1
ATOM 738 C CA . ARG A 1 91 ? 12.230 -5.808 -21.370 1.00 87.00 91 ARG A CA 1
ATOM 739 C C . ARG A 1 91 ? 12.824 -7.196 -21.458 1.00 87.00 91 ARG A C 1
ATOM 741 O O . ARG A 1 91 ? 12.792 -7.943 -20.482 1.00 87.00 91 ARG A O 1
ATOM 748 N N . ASP A 1 92 ? 13.325 -7.527 -22.642 1.00 85.69 92 ASP A N 1
ATOM 749 C CA . ASP A 1 92 ? 14.048 -8.765 -22.947 1.00 85.69 92 ASP A CA 1
ATOM 750 C C . ASP A 1 92 ? 13.266 -10.061 -22.667 1.00 85.69 92 ASP A C 1
ATOM 752 O O . ASP A 1 92 ? 13.808 -11.162 -22.760 1.00 85.69 92 ASP A O 1
ATOM 756 N N . LYS A 1 93 ? 11.969 -9.957 -22.340 1.00 91.19 93 LYS A N 1
ATOM 757 C CA . LYS A 1 93 ? 11.097 -11.100 -22.070 1.00 91.19 93 LYS A CA 1
ATOM 758 C C . LYS A 1 93 ? 9.615 -10.768 -22.167 1.00 91.19 93 LYS A C 1
ATOM 760 O O . LYS A 1 93 ? 9.180 -9.621 -22.104 1.00 91.19 93 LYS A O 1
ATOM 765 N N . LYS A 1 94 ? 8.816 -11.833 -22.224 1.00 93.50 94 LYS A N 1
ATOM 766 C CA . LYS A 1 94 ? 7.363 -11.761 -22.078 1.00 93.50 94 LYS A CA 1
ATOM 767 C C . LYS A 1 94 ? 6.989 -11.532 -20.600 1.00 93.50 94 LYS A C 1
ATOM 769 O O . LYS A 1 94 ? 7.476 -12.280 -19.746 1.00 93.50 94 LYS A O 1
ATOM 774 N N . PRO A 1 95 ? 6.107 -10.563 -20.287 1.00 95.31 95 PRO A N 1
ATOM 775 C CA . PRO A 1 95 ? 5.659 -10.323 -18.920 1.00 95.31 95 PRO A CA 1
ATOM 776 C C . PRO A 1 95 ? 4.848 -11.514 -18.398 1.00 95.31 95 PRO A C 1
ATOM 778 O O . PRO A 1 95 ? 4.100 -12.158 -19.141 1.00 95.31 95 PRO A O 1
ATOM 781 N N . GLN A 1 96 ? 4.995 -11.811 -17.109 1.00 96.50 96 GLN A N 1
ATOM 782 C CA . GLN A 1 96 ? 4.351 -12.953 -16.461 1.00 96.50 96 GLN A CA 1
ATOM 783 C C . GLN A 1 96 ? 3.107 -12.512 -15.673 1.00 96.50 96 GLN A C 1
ATOM 785 O O . GLN A 1 96 ? 3.195 -11.545 -14.906 1.00 96.50 96 GLN A O 1
ATOM 790 N N . PRO A 1 97 ? 1.972 -13.237 -15.770 1.00 96.06 97 PRO A N 1
ATOM 791 C CA . PRO A 1 97 ? 0.824 -13.018 -14.892 1.00 96.06 97 PRO A CA 1
ATOM 792 C C . PRO A 1 97 ? 1.263 -13.020 -13.426 1.00 96.06 97 PRO A C 1
ATOM 794 O O . PRO A 1 97 ? 1.998 -13.910 -12.991 1.00 96.06 97 PRO A O 1
ATOM 797 N N . THR A 1 98 ? 0.874 -11.999 -12.667 1.00 95.81 98 THR A N 1
ATOM 798 C CA . THR A 1 98 ? 1.395 -11.776 -11.313 1.00 95.81 98 THR A CA 1
ATOM 799 C C . THR A 1 98 ? 0.257 -11.448 -10.358 1.00 95.81 98 THR A C 1
ATOM 801 O O . THR A 1 98 ? -0.459 -10.470 -10.552 1.00 95.81 98 THR A O 1
ATOM 804 N N . LEU A 1 99 ? 0.108 -12.276 -9.322 1.00 95.31 99 LEU A N 1
ATOM 805 C CA . LEU A 1 99 ? -0.785 -12.036 -8.193 1.00 95.31 99 LEU A CA 1
ATOM 806 C C . LEU A 1 99 ? 0.010 -11.359 -7.073 1.00 95.31 99 LEU A C 1
ATOM 808 O O . LEU A 1 99 ? 1.069 -11.845 -6.683 1.00 95.31 99 LEU A O 1
ATOM 812 N N . ILE A 1 100 ? -0.502 -10.246 -6.554 1.00 92.94 100 ILE A N 1
ATOM 813 C CA . ILE A 1 100 ? 0.163 -9.459 -5.512 1.00 92.94 100 ILE A CA 1
ATOM 814 C C . ILE A 1 100 ? -0.659 -9.564 -4.228 1.00 92.94 100 ILE A C 1
ATOM 816 O O . ILE A 1 100 ? -1.737 -8.981 -4.121 1.00 92.94 100 ILE A O 1
ATOM 820 N N . THR A 1 101 ? -0.147 -10.304 -3.245 1.00 91.38 101 THR A N 1
ATOM 821 C CA . THR A 1 101 ? -0.810 -10.535 -1.953 1.00 91.38 101 THR A CA 1
ATOM 822 C C . THR A 1 101 ? -0.116 -9.743 -0.846 1.00 91.38 101 THR A C 1
ATOM 824 O O . THR A 1 101 ? 0.893 -10.180 -0.295 1.00 91.38 101 THR A O 1
ATOM 827 N N . THR A 1 102 ? -0.636 -8.558 -0.518 1.00 89.88 102 THR A N 1
ATOM 828 C CA . THR A 1 102 ? -0.063 -7.681 0.520 1.00 89.88 102 THR A CA 1
ATOM 829 C C . THR A 1 102 ? -1.146 -6.993 1.357 1.00 89.88 102 THR A C 1
ATOM 831 O O . THR A 1 102 ? -2.283 -6.792 0.909 1.00 89.88 102 THR A O 1
ATOM 834 N N . GLY A 1 103 ? -0.767 -6.537 2.554 1.00 84.88 103 GLY A N 1
ATOM 835 C CA . G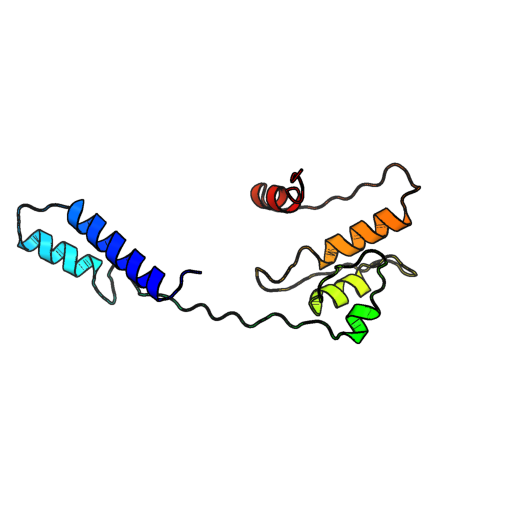LY A 1 103 ? -1.634 -5.756 3.437 1.00 84.88 103 GLY A CA 1
ATOM 836 C C . GLY A 1 103 ? -2.073 -4.404 2.855 1.00 84.88 103 GLY A C 1
ATOM 837 O O . GLY A 1 103 ? -1.460 -3.834 1.948 1.00 84.88 103 GLY A O 1
ATOM 838 N N . THR A 1 104 ? -3.182 -3.867 3.360 1.00 84.06 104 THR A N 1
ATOM 839 C CA . THR A 1 104 ? -3.673 -2.526 3.000 1.00 84.06 104 THR A CA 1
ATOM 840 C C . THR A 1 104 ? -2.648 -1.452 3.366 1.00 84.06 104 THR A C 1
ATOM 842 O O . THR A 1 104 ? -2.135 -1.440 4.483 1.00 84.06 104 THR A O 1
ATOM 845 N N . GLY A 1 105 ? -2.376 -0.535 2.434 1.00 83.06 105 GLY A N 1
ATOM 846 C CA . GLY A 1 105 ? -1.376 0.524 2.608 1.00 83.06 105 GLY A CA 1
ATOM 847 C C . GLY A 1 105 ? 0.057 0.134 2.229 1.00 83.06 105 GLY A C 1
ATOM 848 O O . GLY A 1 105 ? 0.958 0.922 2.468 1.00 83.06 105 GLY A O 1
ATOM 849 N N . SER A 1 106 ? 0.287 -1.038 1.624 1.00 87.56 106 SER A N 1
ATOM 850 C CA . SER A 1 106 ? 1.634 -1.449 1.185 1.00 87.56 106 SER A CA 1
ATOM 851 C C . SER A 1 106 ? 2.138 -0.770 -0.087 1.00 87.56 106 SER A C 1
ATOM 853 O O . SER A 1 106 ? 3.224 -1.106 -0.539 1.00 87.56 106 SER A O 1
ATOM 855 N N . GLY A 1 107 ? 1.323 0.066 -0.732 1.00 88.88 107 GLY A N 1
ATOM 856 C CA . GLY A 1 107 ? 1.579 0.492 -2.106 1.00 88.88 107 GLY A CA 1
ATOM 857 C C . GLY A 1 107 ? 1.403 -0.656 -3.108 1.00 88.88 107 GLY A C 1
ATOM 858 O O . GLY A 1 107 ? 2.359 -1.105 -3.734 1.00 88.88 107 GLY A O 1
ATOM 859 N N . LYS A 1 108 ? 0.170 -1.176 -3.232 1.00 91.75 108 LYS A N 1
ATOM 860 C CA . LYS A 1 108 ? -0.204 -2.195 -4.241 1.00 91.75 108 LYS A CA 1
ATOM 861 C C . LYS A 1 108 ? -0.344 -1.629 -5.653 1.00 91.75 108 LYS A C 1
ATOM 863 O O . LYS A 1 108 ? -0.486 -2.400 -6.599 1.00 91.75 108 LYS A O 1
ATOM 868 N N . THR A 1 109 ? -0.329 -0.310 -5.792 1.00 91.56 109 THR A N 1
ATOM 869 C CA . THR A 1 109 ? -0.509 0.379 -7.069 1.00 91.56 109 THR A CA 1
ATOM 870 C C . THR A 1 109 ? 0.774 0.335 -7.895 1.00 91.56 109 THR A C 1
ATOM 872 O O . THR A 1 109 ? 0.784 0.004 -9.077 1.00 91.56 109 THR A O 1
ATOM 875 N N . GLU A 1 110 ? 1.883 0.622 -7.237 1.00 94.06 110 GLU A N 1
ATOM 876 C CA . GLU A 1 110 ? 3.227 0.756 -7.772 1.00 94.06 110 GLU A CA 1
ATOM 877 C C . GLU A 1 110 ? 3.738 -0.517 -8.479 1.00 94.06 110 GLU A C 1
ATOM 879 O O . GLU A 1 110 ? 4.332 -0.388 -9.552 1.00 94.06 110 GLU A O 1
ATOM 884 N N . PRO A 1 111 ? 3.480 -1.745 -7.979 1.00 94.31 111 PRO A N 1
ATOM 885 C CA . PRO A 1 111 ? 3.824 -2.985 -8.667 1.00 94.31 111 PRO A CA 1
ATOM 886 C C . PRO A 1 111 ? 3.363 -3.083 -10.125 1.00 94.31 111 PRO A C 1
ATOM 888 O O . PRO A 1 111 ? 4.120 -3.594 -10.942 1.00 94.31 111 PRO A O 1
ATOM 891 N N . PHE A 1 112 ? 2.150 -2.625 -10.463 1.00 93.12 112 PHE A N 1
ATOM 892 C CA . PHE A 1 112 ? 1.641 -2.690 -11.842 1.00 93.12 112 PHE A CA 1
ATOM 893 C C . PHE A 1 112 ? 1.772 -1.354 -12.579 1.00 93.12 112 PHE A C 1
ATOM 895 O O . PHE A 1 112 ? 1.939 -1.352 -13.796 1.00 93.12 112 PHE A O 1
ATOM 902 N N . LEU A 1 113 ? 1.732 -0.224 -11.867 1.00 94.38 113 LEU A N 1
ATOM 903 C CA . LEU A 1 113 ? 1.772 1.099 -12.486 1.00 94.38 113 LEU A CA 1
ATOM 904 C C . LEU A 1 113 ? 3.123 1.381 -13.153 1.00 94.38 113 LEU A C 1
ATOM 906 O O . LEU A 1 113 ? 3.152 1.820 -14.298 1.00 94.38 113 LEU A O 1
ATOM 910 N N . TYR A 1 114 ? 4.237 1.100 -12.472 1.00 94.94 114 TYR A N 1
ATOM 911 C CA . TYR A 1 114 ? 5.569 1.369 -13.022 1.00 94.94 114 TYR A CA 1
ATOM 912 C C . TYR A 1 114 ? 5.878 0.550 -14.287 1.00 94.94 114 TYR A C 1
ATOM 914 O O . TYR A 1 114 ? 6.300 1.156 -15.268 1.00 94.94 114 TYR A O 1
ATOM 922 N N . PRO A 1 115 ? 5.598 -0.768 -14.350 1.00 95.12 115 PRO A N 1
ATOM 923 C CA . PRO A 1 115 ? 5.735 -1.527 -15.59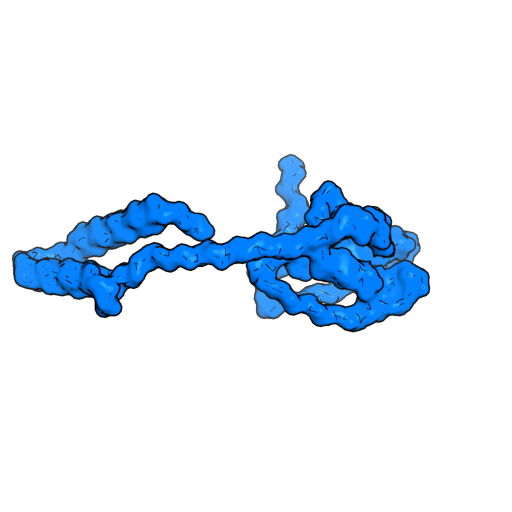4 1.00 95.12 115 PRO A CA 1
ATOM 924 C C . PRO A 1 115 ? 4.872 -0.993 -16.743 1.00 95.12 115 PRO A C 1
ATOM 926 O O . PRO A 1 115 ? 5.323 -0.985 -17.884 1.00 95.12 115 PRO A O 1
ATOM 929 N N . ILE A 1 116 ? 3.653 -0.517 -16.461 1.00 94.06 116 ILE A N 1
ATOM 930 C CA . ILE A 1 116 ? 2.791 0.107 -17.477 1.00 94.06 116 ILE A CA 1
ATOM 931 C C . ILE A 1 116 ? 3.422 1.402 -18.001 1.00 94.06 116 ILE A C 1
ATOM 933 O O . ILE A 1 116 ? 3.485 1.603 -19.213 1.00 94.06 116 ILE A O 1
ATOM 937 N N . LEU A 1 117 ? 3.893 2.277 -17.107 1.00 93.44 117 LEU A N 1
ATOM 938 C CA . LEU A 1 117 ? 4.538 3.536 -17.491 1.00 93.44 117 LEU A CA 1
ATOM 939 C C . LEU A 1 117 ? 5.816 3.288 -18.296 1.00 93.44 117 LEU A C 1
ATOM 941 O O . LEU A 1 117 ? 6.013 3.922 -19.331 1.00 93.44 117 LEU A O 1
ATOM 945 N N . ASP A 1 118 ? 6.646 2.347 -17.851 1.00 93.88 118 ASP A N 1
ATOM 946 C CA . ASP A 1 118 ? 7.874 1.958 -18.543 1.00 93.88 118 ASP A CA 1
ATOM 947 C C . ASP A 1 118 ? 7.567 1.408 -19.944 1.00 93.88 118 ASP A C 1
ATOM 949 O O . ASP A 1 118 ? 8.165 1.846 -20.925 1.00 93.88 118 ASP A O 1
ATOM 953 N N . TYR A 1 119 ? 6.547 0.550 -20.074 1.00 93.06 119 TYR A N 1
ATOM 954 C CA . TYR A 1 119 ? 6.087 0.058 -21.375 1.00 93.06 119 TYR A CA 1
ATOM 955 C C . TYR A 1 119 ? 5.651 1.195 -22.306 1.00 93.06 119 TYR A C 1
ATOM 957 O O . TYR A 1 119 ? 6.046 1.225 -23.475 1.00 93.06 119 TYR A O 1
ATOM 965 N N . CYS A 1 120 ? 4.856 2.142 -21.802 1.00 92.38 120 CYS A N 1
ATOM 966 C CA . CYS A 1 120 ? 4.416 3.305 -22.572 1.00 92.38 120 CYS A CA 1
ATOM 967 C C . CYS A 1 120 ? 5.594 4.186 -23.009 1.00 92.38 120 CYS A C 1
ATOM 969 O O . CYS A 1 120 ? 5.581 4.713 -24.119 1.00 92.38 120 CYS A O 1
ATOM 971 N N . TYR A 1 121 ? 6.614 4.335 -22.165 1.00 92.38 121 TYR A N 1
ATOM 972 C CA . TYR A 1 121 ? 7.809 5.119 -22.471 1.00 92.38 121 TYR A CA 1
ATOM 973 C C . TYR A 1 121 ? 8.673 4.485 -23.567 1.00 92.38 121 TYR A C 1
ATOM 975 O O . TYR A 1 121 ? 9.093 5.170 -24.509 1.00 92.38 121 TYR A O 1
ATOM 983 N N . GLU A 1 122 ? 8.884 3.171 -23.495 1.00 91.06 122 GLU A N 1
ATOM 984 C CA . GLU A 1 122 ? 9.581 2.416 -24.542 1.00 91.06 122 GLU A CA 1
ATOM 985 C C . GLU A 1 122 ? 8.829 2.481 -25.875 1.00 91.06 122 GLU A C 1
ATOM 987 O O . GLU A 1 122 ? 9.420 2.645 -26.941 1.00 91.06 122 GLU A O 1
ATOM 992 N N . ASN A 1 123 ? 7.497 2.444 -25.820 1.00 92.56 123 ASN A N 1
ATOM 993 C CA . ASN A 1 123 ? 6.634 2.451 -26.997 1.00 92.56 123 ASN A CA 1
ATOM 994 C C . ASN A 1 123 ? 6.103 3.850 -27.350 1.00 92.56 123 ASN A C 1
ATOM 996 O O . ASN A 1 123 ? 5.131 3.959 -28.092 1.00 92.56 123 ASN A O 1
ATOM 1000 N N . ARG A 1 124 ? 6.730 4.933 -26.876 1.00 91.31 124 ARG A N 1
ATOM 1001 C CA . ARG A 1 124 ? 6.222 6.314 -27.034 1.00 91.31 124 ARG A CA 1
ATOM 1002 C C . ARG A 1 124 ? 5.979 6.763 -28.482 1.00 91.31 124 ARG A C 1
ATOM 1004 O O . ARG A 1 124 ? 5.167 7.649 -28.713 1.00 91.31 124 ARG A O 1
ATOM 1011 N N . ASN A 1 125 ? 6.648 6.138 -29.452 1.00 93.50 125 ASN A N 1
ATOM 1012 C CA . ASN A 1 125 ? 6.478 6.422 -30.883 1.00 93.50 125 ASN A CA 1
ATOM 1013 C C . ASN A 1 125 ? 5.331 5.619 -31.530 1.00 93.50 125 ASN A C 1
ATOM 1015 O O . ASN A 1 125 ? 5.031 5.803 -32.708 1.00 93.50 125 ASN A O 1
ATOM 1019 N N . ARG A 1 126 ? 4.700 4.701 -30.788 1.00 92.81 126 ARG A N 1
ATOM 1020 C CA . ARG A 1 126 ? 3.598 3.862 -31.260 1.00 92.81 126 ARG A CA 1
ATOM 1021 C C . ARG A 1 126 ? 2.260 4.500 -30.899 1.00 92.81 126 ARG A C 1
ATOM 1023 O O . ARG A 1 126 ? 1.904 4.623 -29.731 1.00 92.81 126 ARG A O 1
ATOM 1030 N N . PHE A 1 127 ? 1.468 4.821 -31.914 1.00 89.75 127 PHE A N 1
ATOM 1031 C CA . PHE A 1 127 ? 0.115 5.332 -31.713 1.00 89.75 127 PHE A CA 1
ATOM 1032 C C . PHE A 1 127 ? -0.863 4.230 -31.279 1.00 89.75 127 PHE A C 1
ATOM 1034 O O . PHE A 1 127 ? -0.730 3.064 -31.654 1.00 89.75 127 PHE A O 1
ATOM 1041 N N . GLY A 1 128 ? -1.879 4.615 -30.501 1.00 87.81 128 GLY A N 1
ATOM 1042 C CA . GLY A 1 128 ? -3.008 3.742 -30.160 1.00 87.81 128 GLY A CA 1
ATOM 1043 C C . GLY A 1 128 ? -2.782 2.781 -28.989 1.00 87.81 128 GLY A C 1
ATOM 1044 O O . GLY A 1 128 ? -3.477 1.768 -28.898 1.00 87.81 128 GLY A O 1
ATOM 1045 N N . MET A 1 129 ? -1.842 3.069 -28.086 1.00 89.12 129 MET A N 1
ATOM 1046 C CA . MET A 1 129 ? -1.671 2.286 -26.858 1.00 89.12 129 MET A CA 1
ATOM 1047 C C . MET A 1 129 ? -2.874 2.446 -25.923 1.00 89.12 129 MET A C 1
ATOM 1049 O O . MET A 1 129 ? -3.344 3.556 -25.677 1.00 89.12 129 MET A O 1
ATOM 1053 N N . LYS A 1 130 ? -3.370 1.325 -25.392 1.00 89.19 130 LYS A N 1
ATOM 1054 C CA . LYS A 1 130 ? -4.488 1.284 -24.445 1.00 89.19 130 LYS A CA 1
ATOM 1055 C C . LYS A 1 130 ? -4.099 0.454 -23.232 1.00 89.19 130 LYS A C 1
ATOM 1057 O O . LYS A 1 130 ? -3.544 -0.631 -23.375 1.00 89.19 130 LYS A O 1
ATOM 1062 N N . VAL A 1 131 ? -4.442 0.957 -22.053 1.00 90.25 131 VAL A N 1
ATOM 1063 C CA . VAL A 1 131 ? -4.264 0.276 -20.770 1.00 90.25 131 VAL A CA 1
ATOM 1064 C C . VAL A 1 131 ? -5.636 0.166 -20.122 1.00 90.25 131 VAL A C 1
ATOM 1066 O O . VAL A 1 131 ? -6.358 1.156 -20.036 1.00 90.25 131 VAL A O 1
ATOM 1069 N N . ILE A 1 132 ? -5.999 -1.034 -19.675 1.00 91.44 132 ILE A N 1
ATOM 1070 C CA . ILE A 1 132 ? -7.248 -1.278 -18.954 1.00 91.44 132 ILE A CA 1
ATOM 1071 C C . ILE A 1 132 ? -6.885 -1.604 -17.513 1.00 91.44 132 ILE A C 1
ATOM 1073 O O . ILE A 1 132 ? -6.192 -2.587 -17.255 1.00 91.44 132 ILE A O 1
ATOM 1077 N N . ILE A 1 133 ? -7.365 -0.785 -16.582 1.00 90.00 133 ILE A N 1
ATOM 1078 C CA . ILE A 1 133 ? -7.235 -1.044 -15.152 1.00 90.00 133 ILE A CA 1
ATOM 1079 C C . ILE A 1 133 ? -8.638 -1.208 -14.585 1.00 90.00 133 ILE A C 1
ATOM 1081 O O . ILE A 1 133 ? -9.471 -0.309 -14.686 1.00 90.00 133 ILE A O 1
ATOM 1085 N N . LEU A 1 134 ? -8.902 -2.379 -14.014 1.00 88.69 134 LEU A N 1
ATOM 1086 C CA . LEU A 1 134 ? -10.195 -2.716 -13.436 1.00 88.69 134 LEU A CA 1
ATOM 1087 C C . LEU A 1 134 ? -10.150 -2.476 -11.930 1.00 88.69 134 LEU A C 1
ATOM 1089 O O . LEU A 1 134 ? -9.381 -3.117 -11.214 1.00 88.69 134 LEU A O 1
ATOM 1093 N N . TYR A 1 135 ? -11.000 -1.568 -11.456 1.00 84.56 135 TYR A N 1
ATOM 1094 C CA . TYR A 1 135 ? -11.222 -1.335 -10.034 1.00 84.56 135 TYR A CA 1
ATOM 1095 C C . TYR A 1 135 ? -12.643 -1.742 -9.655 1.00 84.56 135 TYR A C 1
ATOM 1097 O O . TYR A 1 135 ? -13.580 -1.379 -10.363 1.00 84.56 135 TYR A O 1
ATOM 1105 N N . PRO A 1 136 ? -12.835 -2.432 -8.518 1.00 80.81 136 PRO A N 1
ATOM 1106 C CA . PRO A 1 136 ? -14.160 -2.877 -8.092 1.00 80.81 136 PRO A CA 1
ATOM 1107 C C . PRO A 1 136 ? -15.078 -1.731 -7.629 1.00 80.81 136 PRO A C 1
ATOM 1109 O O . PRO A 1 136 ? -16.264 -1.960 -7.419 1.00 80.81 136 PRO A O 1
ATOM 1112 N N . MET A 1 137 ? -14.566 -0.504 -7.441 1.00 73.00 137 MET A N 1
ATOM 1113 C CA . MET A 1 137 ? -15.348 0.644 -6.958 1.00 73.00 137 MET A CA 1
ATOM 1114 C C . MET A 1 137 ? -14.883 1.976 -7.570 1.00 73.00 137 MET A C 1
ATOM 1116 O O . MET A 1 137 ? -13.687 2.274 -7.600 1.00 73.00 137 MET A O 1
ATOM 1120 N N . ASN A 1 138 ? -15.839 2.837 -7.943 1.00 64.75 138 ASN A N 1
ATOM 1121 C CA . ASN A 1 138 ? -15.594 4.160 -8.545 1.00 64.75 138 ASN A CA 1
ATOM 1122 C C . ASN A 1 138 ? -14.778 5.122 -7.656 1.00 64.75 138 ASN A C 1
ATOM 1124 O O . ASN A 1 138 ? -14.048 5.969 -8.169 1.00 64.75 138 ASN A O 1
ATOM 1128 N N . ALA A 1 139 ? -14.886 5.007 -6.328 1.00 54.12 139 ALA A N 1
ATOM 1129 C CA . ALA A 1 139 ? -14.197 5.895 -5.386 1.00 54.12 139 ALA A CA 1
ATOM 1130 C C . ALA A 1 139 ? -12.665 5.724 -5.406 1.00 54.12 139 ALA A C 1
ATOM 1132 O O . ALA A 1 139 ? -11.935 6.693 -5.215 1.00 54.12 139 ALA A O 1
ATOM 1133 N N . LEU A 1 140 ? -12.172 4.513 -5.685 1.00 57.12 140 LEU A N 1
ATOM 1134 C CA . LEU A 1 140 ? -10.738 4.216 -5.671 1.00 57.12 140 LEU A CA 1
ATOM 1135 C C . LEU A 1 140 ? -10.042 4.649 -6.970 1.00 57.12 140 LEU A C 1
ATOM 1137 O O . LEU A 1 140 ? -8.890 5.074 -6.940 1.00 57.12 140 LEU A O 1
ATOM 1141 N N . ALA A 1 141 ? -10.759 4.610 -8.097 1.00 58.97 141 ALA A N 1
ATOM 1142 C CA . ALA A 1 141 ? -10.247 5.076 -9.384 1.00 58.97 141 ALA A CA 1
ATOM 1143 C C . ALA A 1 141 ? -9.949 6.587 -9.372 1.00 58.97 141 ALA A C 1
ATOM 1145 O O . ALA A 1 141 ? -8.919 7.017 -9.888 1.00 58.97 141 ALA A O 1
ATOM 1146 N N . LYS A 1 142 ? -10.809 7.390 -8.724 1.00 55.44 142 LYS A N 1
ATOM 1147 C CA . LYS A 1 142 ? -10.609 8.844 -8.604 1.00 55.44 142 LYS A CA 1
ATOM 1148 C C . LYS A 1 142 ? -9.329 9.197 -7.844 1.00 55.44 142 LYS A C 1
ATOM 1150 O O . LYS A 1 142 ? -8.618 10.086 -8.284 1.00 55.44 142 LYS A O 1
ATOM 1155 N N . LEU A 1 143 ? -9.010 8.477 -6.765 1.00 55.75 143 LEU A N 1
ATOM 1156 C CA . LEU A 1 143 ? -7.808 8.712 -5.952 1.00 55.75 143 LEU A CA 1
ATOM 1157 C C . LEU A 1 143 ? -6.505 8.477 -6.736 1.00 55.75 143 LEU A C 1
ATOM 1159 O O . LEU A 1 143 ? -5.501 9.139 -6.501 1.00 55.75 143 LEU A O 1
ATOM 1163 N N . LEU A 1 144 ? -6.517 7.525 -7.667 1.00 54.91 144 LEU A N 1
ATOM 1164 C CA . LEU A 1 144 ? -5.354 7.203 -8.494 1.00 54.91 144 LEU A CA 1
ATOM 1165 C C . LEU A 1 144 ? -5.167 8.177 -9.654 1.00 54.91 144 LEU A C 1
ATOM 1167 O O . LEU A 1 144 ? -4.037 8.474 -10.029 1.00 54.91 144 LEU A O 1
ATOM 1171 N N . LEU A 1 145 ? -6.271 8.681 -10.203 1.00 56.84 145 LEU A N 1
ATOM 1172 C CA . LEU A 1 145 ? -6.260 9.664 -11.284 1.00 56.84 145 LEU A CA 1
ATOM 1173 C C . LEU A 1 145 ? -6.129 11.109 -10.778 1.00 56.84 145 LEU A C 1
ATOM 1175 O O . LEU A 1 145 ? -5.866 11.998 -11.578 1.00 56.84 145 LEU A O 1
ATOM 1179 N N . SER A 1 146 ? -6.281 11.363 -9.472 1.00 51.31 146 SER A N 1
ATOM 1180 C CA . SER A 1 146 ? -6.195 12.710 -8.891 1.00 51.31 146 SER A CA 1
ATOM 1181 C C . SER A 1 146 ? -4.769 13.176 -8.575 1.00 51.31 146 SER A C 1
ATOM 1183 O O . SER A 1 146 ? -4.597 14.202 -7.917 1.00 51.31 146 SER A O 1
ATOM 1185 N N . VAL A 1 147 ? -3.729 12.454 -9.002 1.00 49.62 147 VAL A N 1
ATOM 1186 C CA . VAL A 1 147 ? -2.352 12.949 -8.878 1.00 49.62 147 VAL A CA 1
ATOM 1187 C C . VAL A 1 147 ? -2.096 13.977 -9.987 1.00 49.62 147 VAL A C 1
ATOM 1189 O O . VAL A 1 147 ? -1.921 13.606 -11.143 1.00 49.62 147 VAL A O 1
ATOM 1192 N N . ARG A 1 148 ? -2.012 15.249 -9.562 1.00 41.22 148 ARG A N 1
ATOM 1193 C CA . ARG A 1 148 ? -1.730 16.507 -10.295 1.00 41.22 148 ARG A CA 1
ATOM 1194 C C . ARG A 1 148 ? -2.929 17.205 -10.947 1.00 41.22 148 ARG A C 1
ATOM 1196 O O . ARG A 1 148 ? -3.211 17.009 -12.117 1.00 41.22 148 ARG A O 1
ATOM 1203 N N . ASN A 1 149 ? -3.493 18.140 -10.185 1.00 34.47 149 ASN A N 1
ATOM 1204 C CA . ASN A 1 149 ? -3.659 19.536 -10.606 1.00 34.47 149 ASN A CA 1
ATOM 1205 C C . ASN A 1 149 ? -3.211 20.415 -9.427 1.00 34.47 149 ASN A C 1
ATOM 1207 O O . ASN A 1 149 ? -4.037 20.892 -8.662 1.00 34.47 149 ASN A O 1
ATOM 1211 N N . ASN A 1 150 ? -1.897 20.535 -9.235 1.00 32.53 150 ASN A N 1
ATOM 1212 C CA 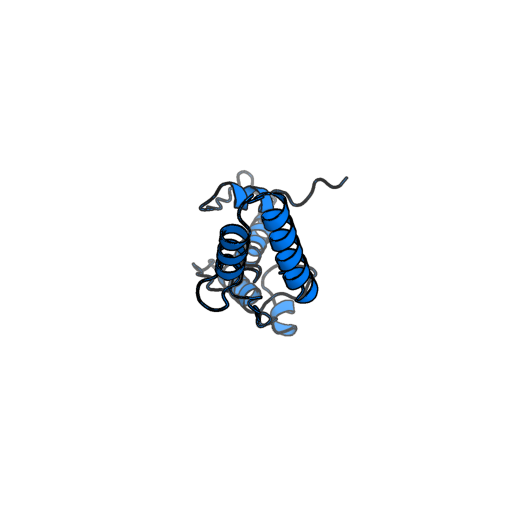. ASN A 1 150 ? -1.316 21.663 -8.510 1.00 32.53 150 ASN A CA 1
ATOM 1213 C C . ASN A 1 150 ? -0.449 22.388 -9.540 1.00 32.53 150 ASN A C 1
ATOM 1215 O O . ASN A 1 150 ? 0.711 22.018 -9.745 1.00 32.53 150 ASN A O 1
ATOM 1219 N N . GLU A 1 151 ? -1.092 23.303 -10.261 1.00 35.84 151 GLU A N 1
ATOM 1220 C CA . GLU A 1 151 ? -0.467 24.578 -10.614 1.00 35.84 151 GLU A CA 1
ATOM 1221 C C . GLU A 1 151 ? -0.460 25.464 -9.364 1.00 35.84 151 GLU A C 1
ATOM 1223 O O . GLU A 1 151 ? -1.435 25.367 -8.580 1.00 35.84 151 GLU A O 1
#

Foldseek 3Di:
DDDLVVQVVVVVVVLVVVLVVDDDPDPVVSVVVSCQQPPCPRHPDVGDDDDDDDDAAFDDPVLQVVFPFPQDDPDGAGNLLSVLSVQQAPPPDDHHDDDRDDDPPNCPPNSNVRNVVRVCVVCVVDPDDDDDDDDPDPVVVCVVVPPDDDD